Protein AF-A0A2R6AGL2-F1 (afdb_monomer)

Organism: NCBI:txid1978156

Secondary structure (DSSP, 8-state):
--HHHHHHHHHHHHHHHHHHHHHHHHHHHH----------SS-GGG-TTSHHHHHHHHHHHHHHHHHHHHHHHHHHHHHH-----

pLDDT: mean 70.27, std 15.76, range [37.44, 92.5]

Mean predicted aligned error: 11.11 Å

Nearest PDB structures (foldseek):
  7a0g-assembly1_III  TM=8.406E-01  e=4.816E+00  Serratia marcescens

Sequence (85 aa):
MDKELFVTGFFLTVLGVYFVLFGAIYYIKLGVLHYTVLFSLHPFWSSPEIPGAQVHVNMVVNYFGVVLIIAGIFMLTTSVRRPGS

Foldseek 3Di:
DPPVLLVQLVVLQVQLVVLLVVLVVCCVVVVDDPPPPPPDPDQLVVCVPDPNSVNVVSVVSNVSSVVSNVSSVVSNVVVVPPDDD

Solvent-accessible surface area (backbone atoms only — not comparable to full-atom values): 4596 Å² total; per-residue (Å²): 104,47,64,66,45,33,51,52,9,50,52,32,27,54,53,8,51,50,32,32,50,51,29,50,51,51,56,63,73,62,70,68,77,74,87,68,78,72,86,58,96,63,64,54,84,83,40,74,85,40,70,64,27,50,52,52,52,34,50,50,41,26,51,51,9,51,52,30,29,54,52,7,50,52,31,37,57,51,19,64,66,58,78,79,132

Radius of gyration: 17.71 Å; Cα contacts (8 Å, |Δi|>4): 87; chains: 1; bounding box: 34×24×52 Å

Structure (mmCIF, N/CA/C/O backbone):
data_AF-A0A2R6AGL2-F1
#
_entry.id   AF-A0A2R6AGL2-F1
#
loop_
_atom_site.group_PDB
_atom_site.id
_atom_site.type_symbol
_atom_site.label_atom_id
_atom_site.label_alt_id
_atom_site.label_comp_id
_atom_site.label_asym_id
_atom_site.label_entity_id
_atom_site.label_seq_id
_atom_site.pdbx_PDB_ins_code
_atom_site.Cartn_x
_atom_site.Cartn_y
_atom_site.Cartn_z
_atom_site.occupancy
_atom_site.B_iso_or_equiv
_atom_site.auth_seq_id
_atom_site.auth_comp_id
_atom_site.auth_asym_id
_atom_site.auth_atom_id
_atom_site.pdbx_PDB_model_num
ATOM 1 N N . MET A 1 1 ? -12.204 2.092 23.512 1.00 60.97 1 MET A N 1
ATOM 2 C CA . MET A 1 1 ? -11.201 1.993 22.431 1.00 60.97 1 MET A CA 1
ATOM 3 C C . MET A 1 1 ? -10.537 0.637 22.521 1.00 60.97 1 MET A C 1
ATOM 5 O O . MET A 1 1 ? -9.876 0.363 23.521 1.00 60.97 1 MET A O 1
ATOM 9 N N . ASP A 1 2 ? -10.734 -0.207 21.514 1.00 79.12 2 ASP A N 1
ATOM 10 C CA . ASP A 1 2 ? -10.062 -1.506 21.464 1.00 79.12 2 ASP A CA 1
ATOM 11 C C . ASP A 1 2 ? -8.626 -1.317 21.020 1.00 79.12 2 ASP A C 1
ATOM 13 O O . ASP A 1 2 ? -8.352 -0.981 19.866 1.00 79.12 2 ASP A O 1
ATOM 17 N N . LYS A 1 3 ? -7.704 -1.522 21.958 1.00 80.94 3 LYS A N 1
ATOM 18 C CA . LYS A 1 3 ? -6.276 -1.321 21.712 1.00 80.94 3 LYS A CA 1
ATOM 19 C C . LYS A 1 3 ? -5.765 -2.223 20.587 1.00 80.94 3 LYS A C 1
ATOM 21 O O . LYS A 1 3 ? -4.966 -1.770 19.784 1.00 80.94 3 LYS A O 1
ATOM 26 N N . GLU A 1 4 ? -6.265 -3.452 20.486 1.00 85.06 4 GLU A N 1
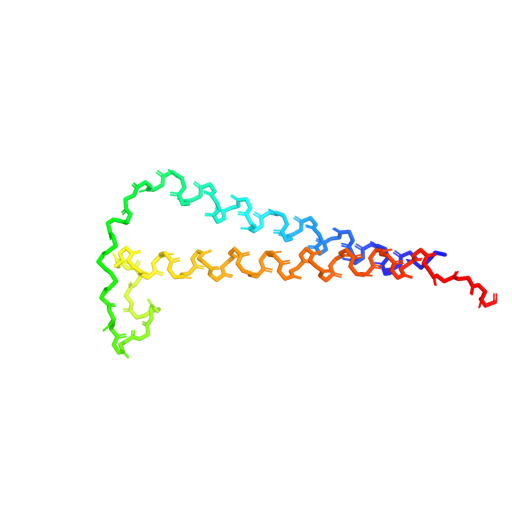ATOM 27 C CA . GLU A 1 4 ? -5.851 -4.409 19.453 1.00 85.06 4 GLU A CA 1
ATOM 28 C C . GLU A 1 4 ? -6.270 -3.961 18.048 1.00 85.06 4 GLU A C 1
ATOM 30 O O . GLU A 1 4 ? -5.422 -3.829 17.174 1.00 85.06 4 GLU A O 1
ATOM 35 N N . LEU A 1 5 ? -7.546 -3.615 17.850 1.00 83.25 5 LEU A N 1
ATOM 36 C CA . LEU A 1 5 ? -8.062 -3.099 16.574 1.00 83.25 5 LEU A CA 1
ATOM 37 C C . LEU A 1 5 ? -7.384 -1.790 16.156 1.00 83.25 5 LEU A C 1
ATOM 39 O O . LEU A 1 5 ? -7.093 -1.598 14.975 1.00 83.25 5 LEU A O 1
ATOM 43 N N . PHE A 1 6 ? -7.099 -0.907 17.117 1.00 85.12 6 PHE A N 1
ATOM 44 C CA . PHE A 1 6 ? -6.365 0.328 16.854 1.00 85.12 6 PHE A CA 1
ATOM 45 C C . PHE A 1 6 ? -4.935 0.039 16.379 1.00 85.12 6 PHE A C 1
ATOM 47 O O . PHE A 1 6 ? -4.488 0.595 15.377 1.00 85.12 6 PHE A O 1
ATOM 54 N N . VAL A 1 7 ? -4.227 -0.863 17.066 1.00 88.19 7 VAL A N 1
ATOM 55 C CA . VAL A 1 7 ? -2.854 -1.251 16.719 1.00 88.19 7 VAL A CA 1
ATOM 56 C C . VAL A 1 7 ? -2.811 -1.940 15.354 1.00 88.19 7 VAL A C 1
ATOM 58 O O . VAL A 1 7 ? -2.003 -1.556 14.508 1.00 88.19 7 VAL A O 1
ATOM 61 N N . THR A 1 8 ? -3.709 -2.890 15.084 1.00 88.12 8 THR A N 1
ATOM 62 C CA . THR A 1 8 ? -3.804 -3.552 13.775 1.00 88.12 8 THR A CA 1
ATOM 63 C C . THR A 1 8 ? -4.113 -2.547 12.665 1.00 88.12 8 THR A C 1
ATOM 65 O O . THR A 1 8 ? -3.436 -2.546 11.637 1.00 88.12 8 THR A O 1
ATOM 68 N N . GLY A 1 9 ? -5.073 -1.643 12.880 1.00 87.56 9 GLY A N 1
ATOM 69 C CA . GLY A 1 9 ? -5.415 -0.604 11.909 1.00 87.56 9 GLY A CA 1
ATOM 70 C C . GLY A 1 9 ? -4.257 0.356 11.624 1.00 87.56 9 GLY A C 1
ATOM 71 O O . GLY A 1 9 ? -4.001 0.698 10.467 1.00 87.56 9 GLY A O 1
ATOM 72 N N . PHE A 1 10 ? -3.502 0.734 12.658 1.00 90.31 10 PHE A N 1
ATOM 73 C CA . PHE A 1 10 ? -2.302 1.555 12.516 1.00 90.31 10 PHE A CA 1
ATOM 74 C C . PHE A 1 10 ? -1.233 0.851 11.669 1.00 90.31 10 PHE A C 1
ATOM 76 O O . PHE A 1 10 ? -0.760 1.426 10.688 1.00 90.31 10 PHE A O 1
ATOM 83 N N . PHE A 1 11 ? -0.902 -0.407 11.979 1.00 92.50 11 PHE A N 1
ATOM 84 C CA . PHE A 1 11 ? 0.099 -1.165 11.221 1.00 92.50 11 PHE A CA 1
ATOM 85 C C . PHE A 1 11 ? -0.304 -1.389 9.762 1.00 92.50 11 PHE A C 1
ATOM 87 O O . PHE A 1 11 ? 0.525 -1.201 8.874 1.00 92.50 11 PHE A O 1
ATOM 94 N N . LEU A 1 12 ? -1.569 -1.733 9.499 1.00 89.38 12 LEU A N 1
ATOM 95 C CA . LEU A 1 12 ? -2.081 -1.888 8.133 1.00 89.38 12 LEU A CA 1
ATOM 96 C C . LEU A 1 12 ? -1.981 -0.583 7.340 1.00 89.38 12 LEU A C 1
ATOM 98 O O . LEU A 1 12 ? -1.571 -0.596 6.181 1.00 89.38 12 LEU A O 1
ATOM 102 N N . THR A 1 13 ? -2.283 0.548 7.980 1.00 89.44 13 THR A N 1
ATOM 103 C CA . THR A 1 13 ? -2.176 1.865 7.343 1.00 89.44 13 THR A CA 1
ATOM 104 C C . THR A 1 13 ? -0.722 2.198 7.013 1.00 89.44 13 THR A C 1
ATOM 106 O O . THR A 1 13 ? -0.425 2.561 5.878 1.00 89.44 13 THR A O 1
ATOM 109 N N . VAL A 1 14 ? 0.202 2.030 7.967 1.00 91.69 14 VAL A N 1
ATOM 110 C CA . VAL A 1 14 ? 1.638 2.300 7.758 1.00 91.69 14 VAL A CA 1
ATOM 111 C C . VAL A 1 14 ? 2.216 1.401 6.663 1.00 91.69 14 VAL A C 1
ATOM 113 O O . VAL A 1 14 ? 2.914 1.884 5.770 1.00 91.69 14 VAL A O 1
ATOM 116 N N . LEU A 1 15 ? 1.892 0.107 6.696 1.00 89.50 15 LEU A N 1
ATOM 117 C CA . LEU A 1 15 ? 2.336 -0.858 5.694 1.00 89.50 15 LEU A CA 1
ATOM 118 C C . LEU A 1 15 ? 1.768 -0.534 4.306 1.00 89.50 15 LEU A C 1
ATOM 120 O O . LEU A 1 15 ? 2.484 -0.592 3.307 1.00 89.50 15 LEU A O 1
ATOM 124 N N . GLY A 1 16 ? 0.496 -0.145 4.240 1.00 85.25 16 GLY A N 1
ATOM 125 C CA . GLY A 1 16 ? -0.140 0.259 2.995 1.00 85.25 16 GLY A CA 1
ATOM 126 C C . GLY A 1 16 ? 0.488 1.520 2.396 1.00 85.25 16 GLY A C 1
ATOM 127 O O . GLY A 1 16 ? 0.821 1.532 1.212 1.00 85.25 16 GLY A O 1
ATOM 128 N N . VAL A 1 17 ? 0.748 2.545 3.218 1.00 87.56 17 VAL A N 1
ATOM 129 C CA . VAL A 1 17 ? 1.464 3.766 2.798 1.00 87.56 17 VAL A CA 1
ATOM 130 C C . VAL A 1 17 ? 2.854 3.425 2.264 1.00 87.56 17 VAL A C 1
ATOM 132 O O . VAL A 1 17 ? 3.243 3.936 1.215 1.00 87.56 17 VAL A O 1
ATOM 135 N N . TYR A 1 18 ? 3.585 2.534 2.939 1.00 86.75 18 TYR A N 1
ATOM 136 C CA . TYR A 1 18 ? 4.894 2.079 2.476 1.00 86.75 18 TYR A CA 1
ATOM 137 C C . TYR A 1 18 ? 4.824 1.458 1.074 1.00 86.75 18 TYR A C 1
ATOM 139 O O . TYR A 1 18 ? 5.599 1.848 0.202 1.00 86.75 18 TYR A O 1
ATOM 147 N N . PHE A 1 19 ? 3.875 0.552 0.819 1.00 79.56 19 PHE A N 1
ATOM 148 C CA . PHE A 1 19 ? 3.737 -0.085 -0.495 1.00 79.56 19 PHE A CA 1
ATOM 149 C C . PHE A 1 19 ? 3.318 0.887 -1.603 1.00 79.56 19 PHE A C 1
ATOM 151 O O . PHE A 1 19 ? 3.851 0.808 -2.711 1.00 79.56 19 PHE A O 1
ATOM 158 N N . VAL A 1 20 ? 2.425 1.837 -1.308 1.00 80.62 20 VAL A N 1
ATOM 159 C CA . VAL A 1 20 ? 2.037 2.889 -2.262 1.00 80.62 20 VAL A CA 1
ATOM 160 C C . VAL A 1 20 ? 3.237 3.768 -2.616 1.00 80.62 20 VAL A C 1
ATOM 162 O O . VAL A 1 20 ? 3.512 3.992 -3.795 1.00 80.62 20 VAL A O 1
ATOM 165 N N . LEU A 1 21 ? 3.989 4.234 -1.612 1.00 80.19 21 LEU A N 1
ATOM 166 C CA . LEU A 1 21 ? 5.182 5.056 -1.830 1.00 80.19 21 LEU A CA 1
ATOM 167 C C . LEU A 1 21 ? 6.277 4.283 -2.566 1.00 80.19 21 LEU A C 1
ATOM 169 O O . LEU A 1 21 ? 6.899 4.835 -3.469 1.00 80.19 21 LEU A O 1
ATOM 173 N N . PHE A 1 22 ? 6.488 3.010 -2.229 1.00 79.88 22 PHE A N 1
ATOM 174 C CA . PHE A 1 22 ? 7.432 2.145 -2.931 1.00 79.88 22 PHE A CA 1
ATOM 175 C C . PHE A 1 22 ? 7.060 2.010 -4.412 1.00 79.88 22 PHE A C 1
ATOM 177 O O . PHE A 1 22 ? 7.892 2.290 -5.276 1.00 79.88 22 PHE A O 1
ATOM 184 N N . GLY A 1 23 ? 5.800 1.674 -4.714 1.00 72.00 23 GLY A N 1
ATOM 185 C CA . GLY A 1 23 ? 5.311 1.575 -6.090 1.00 72.00 23 GLY A CA 1
ATOM 186 C C . GLY A 1 23 ? 5.427 2.897 -6.860 1.00 72.00 23 GLY A C 1
ATOM 187 O O . GLY A 1 23 ? 5.862 2.905 -8.012 1.00 72.00 23 GLY A O 1
ATOM 188 N N . ALA A 1 24 ? 5.107 4.025 -6.218 1.00 73.31 24 ALA A N 1
ATOM 189 C CA . ALA A 1 24 ? 5.178 5.354 -6.825 1.00 73.31 24 ALA A CA 1
ATOM 190 C C . ALA A 1 24 ? 6.622 5.824 -7.081 1.00 73.31 24 ALA A C 1
ATOM 192 O O . ALA A 1 24 ? 6.931 6.297 -8.175 1.00 73.31 24 ALA A O 1
ATOM 193 N N . ILE A 1 25 ? 7.527 5.671 -6.108 1.00 74.12 25 ILE A N 1
ATOM 194 C CA . ILE A 1 25 ? 8.947 6.029 -6.261 1.00 74.12 25 ILE A CA 1
ATOM 195 C C . ILE A 1 25 ? 9.589 5.174 -7.352 1.00 74.12 25 ILE A C 1
ATOM 197 O O . ILE A 1 25 ? 10.368 5.692 -8.151 1.00 74.12 25 ILE A O 1
ATOM 201 N N . TYR A 1 26 ? 9.253 3.885 -7.412 1.00 66.62 26 TYR A N 1
ATOM 202 C CA . TYR A 1 26 ? 9.764 2.988 -8.442 1.00 66.62 26 TYR A CA 1
ATOM 203 C C . TYR A 1 26 ? 9.275 3.398 -9.838 1.00 66.62 26 TYR A C 1
ATOM 205 O O . TYR A 1 26 ? 10.083 3.485 -10.762 1.00 66.62 26 TYR A O 1
ATOM 213 N N . TYR A 1 27 ? 7.990 3.752 -9.976 1.00 66.44 27 TYR A N 1
ATOM 214 C CA . TYR A 1 27 ? 7.433 4.298 -11.219 1.00 66.44 27 TYR A CA 1
ATOM 215 C C . TYR A 1 27 ? 8.158 5.578 -11.668 1.00 66.44 27 TYR A C 1
ATOM 217 O O . TYR A 1 27 ? 8.533 5.702 -12.833 1.00 66.44 27 TYR A O 1
ATOM 225 N N . ILE A 1 28 ? 8.415 6.508 -10.741 1.00 67.94 28 ILE A N 1
ATOM 226 C CA . ILE A 1 28 ? 9.082 7.785 -11.038 1.00 67.94 28 ILE A CA 1
ATOM 227 C C . ILE A 1 28 ? 10.565 7.585 -11.386 1.00 67.94 28 ILE A C 1
ATOM 229 O O . ILE A 1 28 ? 11.059 8.206 -12.324 1.00 67.94 28 ILE A O 1
ATOM 233 N N . LYS A 1 29 ? 11.292 6.734 -10.647 1.00 65.38 29 LYS A N 1
ATOM 234 C CA . LYS A 1 29 ? 12.742 6.552 -10.834 1.00 65.38 29 LYS A CA 1
ATOM 235 C C . LYS A 1 29 ? 13.113 5.725 -12.057 1.00 65.38 29 LYS A C 1
ATOM 237 O O . LYS A 1 29 ? 14.174 5.969 -12.621 1.00 65.38 29 LYS A O 1
ATOM 242 N N . LEU A 1 30 ? 12.288 4.755 -12.451 1.00 60.56 30 LEU A N 1
ATOM 243 C CA . LEU A 1 30 ? 12.583 3.927 -13.623 1.00 60.56 30 LEU A CA 1
ATOM 244 C C . LEU A 1 30 ? 12.065 4.503 -14.933 1.00 60.56 30 LEU A C 1
ATOM 246 O O . LEU A 1 30 ? 12.492 4.016 -15.971 1.00 60.56 30 LEU A O 1
ATOM 250 N N . GLY A 1 31 ? 11.238 5.555 -14.889 1.00 52.78 31 GLY A N 1
ATOM 251 C CA . GLY A 1 31 ? 11.100 6.587 -15.927 1.00 52.78 31 GLY A CA 1
ATOM 252 C C . GLY A 1 31 ? 10.714 6.164 -17.351 1.00 52.78 31 GLY A C 1
ATOM 253 O O . GLY A 1 31 ? 10.457 7.034 -18.174 1.00 52.78 31 GLY A O 1
ATOM 254 N N . VAL A 1 32 ? 10.673 4.879 -17.693 1.00 47.34 32 VAL A N 1
ATOM 255 C CA . VAL A 1 32 ? 10.604 4.411 -19.077 1.00 47.34 32 VAL A CA 1
ATOM 256 C C . VAL A 1 32 ? 9.908 3.056 -19.114 1.00 47.34 32 VAL A C 1
ATOM 258 O O . VAL A 1 32 ? 10.519 2.020 -19.351 1.00 47.34 32 VAL A O 1
ATOM 261 N N . LEU A 1 33 ? 8.589 3.056 -18.959 1.00 44.38 33 LEU A N 1
ATOM 262 C CA . LEU A 1 33 ? 7.816 2.205 -19.849 1.00 44.38 33 LEU A CA 1
ATOM 263 C C . LEU A 1 33 ? 7.072 3.094 -20.819 1.00 44.38 33 LEU A C 1
ATOM 265 O O . LEU A 1 33 ? 5.971 3.573 -20.560 1.00 44.38 33 LEU A O 1
ATOM 269 N N . HIS A 1 34 ? 7.694 3.266 -21.984 1.00 43.62 34 HIS A N 1
ATOM 270 C CA . HIS A 1 34 ? 6.921 3.362 -23.207 1.00 43.62 34 HIS A CA 1
ATOM 271 C C . HIS A 1 34 ? 5.883 2.242 -23.149 1.00 43.62 34 HIS A C 1
ATOM 273 O O . HIS A 1 34 ? 6.232 1.081 -22.931 1.00 43.62 34 HIS A O 1
ATOM 279 N N . TYR A 1 35 ? 4.615 2.625 -23.247 1.00 38.91 35 TYR A N 1
ATOM 280 C CA . TYR A 1 35 ? 3.448 1.758 -23.257 1.00 38.91 35 TYR A CA 1
ATOM 281 C C . TYR A 1 35 ? 3.489 0.812 -24.467 1.00 38.91 35 TYR A C 1
ATOM 283 O O . TYR A 1 35 ? 2.656 0.887 -25.361 1.00 38.91 35 TYR A O 1
ATOM 291 N N . THR A 1 36 ? 4.439 -0.112 -24.514 1.00 37.44 36 THR A N 1
ATOM 292 C CA . THR A 1 36 ? 4.315 -1.317 -25.321 1.00 37.44 36 THR A CA 1
ATOM 293 C C . THR A 1 36 ? 3.714 -2.353 -24.391 1.00 37.44 36 THR A C 1
ATOM 295 O O . THR A 1 36 ? 4.391 -3.249 -23.888 1.00 37.44 36 THR A O 1
ATOM 298 N N . VAL A 1 37 ? 2.427 -2.167 -24.088 1.00 42.50 37 VAL A N 1
ATOM 299 C CA . VAL A 1 37 ? 1.589 -3.211 -23.501 1.00 42.50 37 VAL A CA 1
ATOM 300 C C . VAL A 1 37 ? 1.507 -4.309 -24.557 1.00 42.50 37 VAL A C 1
ATOM 302 O O . VAL A 1 37 ? 0.603 -4.347 -25.386 1.00 42.50 37 VAL A O 1
ATOM 305 N N . LEU A 1 38 ? 2.514 -5.179 -24.579 1.00 42.41 38 LEU A N 1
ATOM 306 C CA . LEU A 1 38 ? 2.401 -6.485 -25.196 1.00 42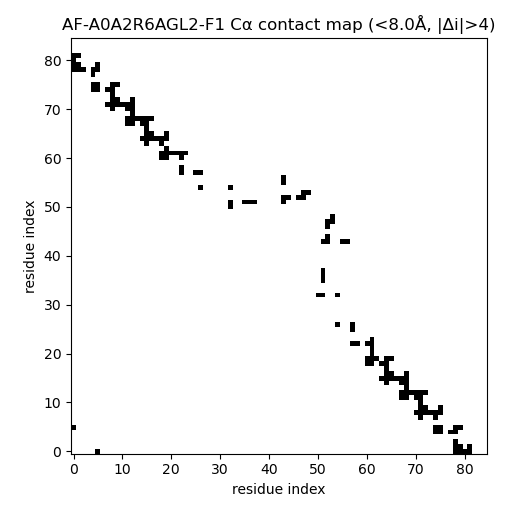.41 38 LEU A CA 1
ATOM 307 C C . LEU A 1 38 ? 1.374 -7.230 -24.349 1.00 42.41 38 LEU A C 1
ATOM 309 O O . LEU A 1 38 ? 1.692 -7.742 -23.277 1.00 42.41 38 LEU A O 1
ATOM 313 N N . PHE A 1 39 ? 0.123 -7.218 -24.814 1.00 41.25 39 PHE A N 1
ATOM 314 C CA . PHE A 1 39 ? -0.912 -8.158 -24.406 1.00 41.25 39 PHE A CA 1
ATOM 315 C C . PHE A 1 39 ? -0.398 -9.571 -24.709 1.00 41.25 39 PHE A C 1
ATOM 317 O O . PHE 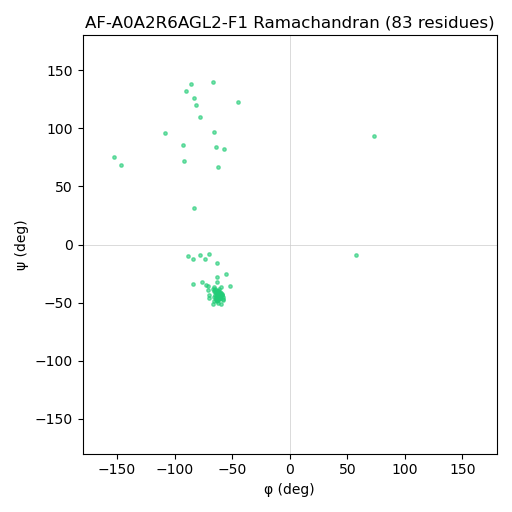A 1 39 ? -0.641 -10.133 -25.773 1.00 41.25 39 PHE A O 1
ATOM 324 N N . SER A 1 40 ? 0.408 -10.104 -23.798 1.00 47.22 40 SER A N 1
ATOM 325 C CA . SER A 1 40 ? 0.930 -11.458 -23.850 1.00 47.22 40 SER A CA 1
ATOM 326 C C . SER A 1 40 ? -0.050 -12.374 -23.132 1.00 47.22 40 SER A C 1
ATOM 328 O O . SER A 1 40 ? -0.476 -12.087 -22.016 1.00 47.22 40 SER A O 1
ATOM 330 N N . LEU A 1 41 ? -0.387 -13.495 -23.767 1.00 55.97 41 LEU A N 1
ATOM 331 C CA . LEU A 1 41 ? -1.120 -14.597 -23.138 1.00 55.97 41 LEU A CA 1
ATOM 332 C C . LEU A 1 41 ? -0.263 -15.341 -22.096 1.00 55.97 41 LEU A C 1
ATOM 334 O O . LEU A 1 41 ? -0.778 -16.200 -21.382 1.00 55.97 41 LEU A O 1
ATOM 338 N N . HIS A 1 42 ? 1.034 -15.028 -22.000 1.00 52.56 42 HIS A N 1
ATOM 339 C CA . HIS A 1 42 ? 1.909 -15.568 -20.969 1.00 52.56 42 HIS A CA 1
ATOM 340 C C . HIS A 1 42 ? 1.830 -14.738 -19.685 1.00 52.56 42 HIS A C 1
ATOM 342 O O . HIS A 1 42 ? 1.824 -13.505 -19.736 1.00 52.56 42 HIS A O 1
ATOM 348 N N . PRO A 1 43 ? 1.794 -15.398 -18.519 1.00 54.72 43 PRO A N 1
ATOM 349 C CA . PRO A 1 43 ? 1.688 -14.703 -17.254 1.00 54.72 43 PRO A CA 1
ATOM 350 C C . PRO A 1 43 ? 2.947 -13.879 -16.956 1.00 54.72 43 PRO A C 1
ATOM 352 O O . PRO A 1 43 ? 4.063 -14.337 -17.163 1.00 54.72 43 PRO A O 1
ATOM 355 N N . PHE A 1 44 ? 2.781 -12.672 -16.414 1.00 57.50 44 PHE A N 1
ATOM 356 C CA . PHE A 1 44 ? 3.872 -11.704 -16.226 1.00 57.50 44 PHE A CA 1
ATOM 357 C C . PHE A 1 44 ? 5.074 -12.240 -15.419 1.00 57.50 44 PHE A C 1
ATOM 359 O O . PHE A 1 44 ? 6.196 -11.777 -15.605 1.00 57.50 44 PHE A O 1
ATOM 366 N N . TRP A 1 45 ? 4.876 -13.236 -14.548 1.00 61.56 45 TRP A N 1
ATOM 367 C CA . TRP A 1 45 ? 5.950 -13.856 -13.763 1.00 61.56 45 TRP A CA 1
ATOM 368 C C . TRP A 1 45 ? 6.870 -14.779 -14.574 1.00 61.56 45 TRP A C 1
ATOM 370 O O . TRP A 1 45 ? 7.930 -15.153 -14.079 1.00 61.56 45 TRP A O 1
ATOM 380 N N . SER A 1 46 ? 6.509 -15.146 -15.809 1.00 63.44 46 SER A N 1
ATOM 381 C CA . SER A 1 46 ? 7.374 -15.959 -16.674 1.00 63.44 46 SER A CA 1
ATOM 382 C C . SER A 1 46 ? 8.504 -15.159 -17.321 1.00 63.44 46 SER A C 1
ATOM 384 O O . SER A 1 46 ? 9.363 -15.739 -17.981 1.00 63.44 46 SER A O 1
ATOM 386 N N . SER A 1 47 ? 8.492 -13.829 -17.207 1.00 59.25 47 SER A N 1
ATOM 387 C CA . SER A 1 47 ? 9.457 -12.967 -17.895 1.00 59.25 47 SER A CA 1
ATOM 388 C C . SER A 1 47 ? 9.798 -11.725 -17.061 1.00 59.25 47 SER A C 1
ATOM 390 O O . SER A 1 47 ? 9.448 -10.609 -17.448 1.00 59.25 47 SER A O 1
ATOM 392 N N . PRO A 1 48 ? 10.496 -11.897 -15.919 1.00 57.62 48 PRO A N 1
ATOM 393 C CA . PRO A 1 48 ? 10.855 -10.802 -15.005 1.00 57.62 48 PRO A CA 1
ATOM 394 C C . PRO A 1 48 ? 11.787 -9.749 -15.632 1.00 57.62 48 PRO A C 1
ATOM 396 O O . PRO A 1 48 ? 11.918 -8.643 -15.106 1.00 57.62 48 PRO A O 1
ATOM 399 N N . GLU A 1 49 ? 12.415 -10.086 -16.760 1.00 63.59 49 GLU A N 1
ATOM 400 C CA . GLU A 1 49 ? 13.323 -9.219 -17.517 1.00 63.59 49 GLU A CA 1
ATOM 401 C C . GLU A 1 49 ? 12.588 -8.279 -18.486 1.00 63.59 49 GLU A C 1
ATOM 403 O O . GLU A 1 49 ? 13.178 -7.327 -18.994 1.00 63.59 49 GLU A O 1
ATOM 408 N N . ILE A 1 50 ? 11.292 -8.508 -18.737 1.00 60.09 50 ILE A N 1
ATOM 409 C CA . ILE A 1 50 ? 10.494 -7.641 -19.606 1.00 60.09 50 ILE A CA 1
ATOM 410 C C . ILE A 1 50 ? 10.005 -6.441 -18.785 1.00 60.09 50 ILE A C 1
ATOM 412 O O . ILE A 1 50 ? 9.307 -6.634 -17.784 1.00 60.09 50 ILE A O 1
ATOM 416 N N . PRO A 1 51 ? 10.256 -5.197 -19.232 1.00 55.19 51 PRO A N 1
ATOM 417 C CA . PRO A 1 51 ? 9.819 -3.997 -18.517 1.00 55.19 51 PRO A CA 1
ATOM 418 C C . PRO A 1 51 ? 8.308 -4.007 -18.178 1.00 55.19 51 PRO A C 1
ATOM 420 O O . PRO A 1 51 ? 7.894 -3.602 -17.092 1.00 55.19 51 PRO A O 1
ATOM 423 N N . GLY A 1 52 ? 7.468 -4.561 -19.064 1.00 56.59 52 GLY A N 1
ATOM 424 C CA . GLY A 1 52 ? 6.015 -4.692 -18.866 1.00 56.59 52 GLY A CA 1
ATOM 425 C C . GLY A 1 52 ? 5.605 -5.579 -17.688 1.00 56.59 52 GLY A C 1
ATOM 426 O O . GLY A 1 52 ? 4.597 -5.300 -17.033 1.00 56.59 52 GLY A O 1
ATOM 427 N N . ALA A 1 53 ? 6.396 -6.611 -17.381 1.00 56.44 53 ALA A N 1
ATOM 428 C CA . ALA A 1 53 ? 6.161 -7.479 -16.233 1.00 56.44 53 ALA A CA 1
ATOM 429 C C . ALA A 1 53 ? 6.444 -6.747 -14.914 1.00 56.44 53 ALA A C 1
ATOM 431 O O . ALA A 1 53 ? 5.670 -6.865 -13.964 1.00 56.44 53 ALA A O 1
ATOM 432 N N . GLN A 1 54 ? 7.495 -5.922 -14.880 1.00 60.03 54 GLN A N 1
ATOM 433 C CA . GLN A 1 54 ? 7.829 -5.103 -13.714 1.00 60.03 54 GLN A CA 1
ATOM 434 C C . GLN A 1 54 ? 6.749 -4.045 -13.442 1.00 60.03 54 GLN A C 1
ATOM 436 O O . GLN A 1 54 ? 6.353 -3.859 -12.293 1.00 60.03 54 GLN A O 1
ATOM 441 N N . VAL A 1 55 ? 6.185 -3.405 -14.476 1.00 59.81 55 VAL A N 1
ATOM 442 C CA . VAL A 1 55 ? 5.070 -2.451 -14.299 1.00 59.81 55 VAL A CA 1
ATOM 443 C C . VAL A 1 55 ? 3.823 -3.118 -13.726 1.00 59.81 55 VAL A C 1
ATOM 445 O O . VAL A 1 55 ? 3.238 -2.570 -12.793 1.00 59.81 55 VAL A O 1
ATOM 448 N N . HIS A 1 56 ? 3.446 -4.307 -14.206 1.00 61.16 56 HIS A N 1
ATOM 449 C CA . HIS A 1 56 ? 2.305 -5.042 -13.648 1.00 61.16 56 HIS A CA 1
ATOM 450 C C . HIS A 1 56 ? 2.514 -5.413 -12.176 1.00 61.16 56 HIS A C 1
ATOM 452 O O . HIS A 1 56 ? 1.623 -5.176 -11.361 1.00 61.16 56 HIS A O 1
ATOM 458 N N . VAL A 1 57 ? 3.692 -5.928 -11.806 1.00 63.84 57 VAL A N 1
ATOM 459 C CA . VAL A 1 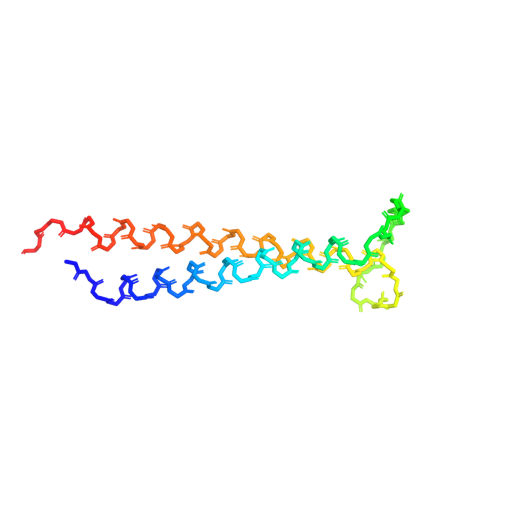57 ? 4.019 -6.246 -10.402 1.00 63.84 57 VAL A CA 1
ATOM 460 C C . VAL A 1 57 ? 3.914 -5.000 -9.525 1.00 63.84 57 VAL A C 1
ATOM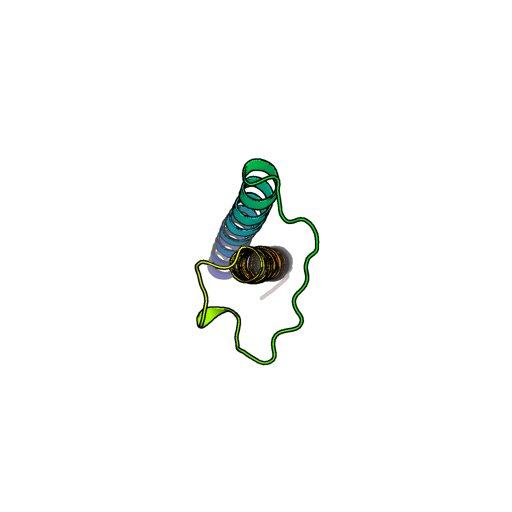 462 O O . VAL A 1 57 ? 3.314 -5.042 -8.453 1.00 63.84 57 VAL A O 1
ATOM 465 N N . ASN A 1 58 ? 4.420 -3.864 -9.994 1.00 64.06 58 ASN A N 1
ATOM 466 C CA . ASN A 1 58 ? 4.376 -2.622 -9.228 1.00 64.06 58 ASN A CA 1
ATOM 467 C C . ASN A 1 58 ? 2.964 -2.035 -9.118 1.00 64.06 58 ASN A C 1
ATOM 469 O O . ASN A 1 58 ? 2.612 -1.501 -8.066 1.00 64.06 58 ASN A O 1
ATOM 473 N N . MET A 1 59 ? 2.132 -2.164 -10.157 1.00 65.50 59 MET A N 1
ATOM 474 C CA . MET A 1 59 ? 0.709 -1.817 -10.075 1.00 65.50 59 MET A CA 1
ATOM 475 C C . MET A 1 59 ? -0.016 -2.691 -9.048 1.00 65.50 59 MET A C 1
ATOM 477 O O . MET A 1 59 ? -0.810 -2.167 -8.269 1.00 65.50 59 MET A O 1
ATOM 481 N N . VAL A 1 60 ? 0.302 -3.989 -8.987 1.00 71.00 60 VAL A N 1
ATOM 482 C CA . VAL A 1 60 ? -0.227 -4.897 -7.958 1.00 71.00 60 VAL A CA 1
ATOM 483 C C . VAL A 1 60 ? 0.226 -4.462 -6.563 1.00 71.00 60 VAL A C 1
ATOM 485 O O . VAL A 1 60 ? -0.612 -4.395 -5.669 1.00 71.00 60 VAL A O 1
ATOM 488 N N . VAL A 1 61 ? 1.501 -4.099 -6.372 1.00 72.62 61 VAL A N 1
ATOM 489 C CA . VAL A 1 61 ? 2.021 -3.591 -5.084 1.00 72.62 61 VAL A CA 1
ATOM 490 C C . VAL A 1 61 ? 1.319 -2.298 -4.667 1.00 72.62 61 VAL A C 1
ATOM 492 O O . VAL A 1 61 ? 0.913 -2.164 -3.513 1.00 72.62 61 VAL A O 1
ATOM 495 N N . ASN A 1 62 ? 1.116 -1.367 -5.599 1.00 76.62 62 ASN A N 1
ATOM 496 C CA . ASN A 1 62 ? 0.428 -0.108 -5.323 1.00 76.62 62 ASN A CA 1
ATOM 497 C C . ASN A 1 62 ? -1.052 -0.348 -4.967 1.00 76.62 62 ASN A C 1
ATOM 499 O O . ASN A 1 62 ? -1.540 0.157 -3.957 1.00 76.62 62 ASN A O 1
ATOM 503 N N . TYR A 1 63 ? -1.747 -1.202 -5.728 1.00 75.75 63 TYR A N 1
ATOM 504 C CA . TYR A 1 63 ? -3.131 -1.592 -5.444 1.00 75.75 63 TYR A CA 1
ATOM 505 C C . TYR A 1 63 ? -3.269 -2.276 -4.076 1.00 75.75 63 TYR A C 1
ATOM 507 O O . TYR A 1 63 ? -4.131 -1.897 -3.283 1.00 75.75 63 TYR A O 1
ATOM 515 N N . PHE A 1 64 ? -2.381 -3.223 -3.754 1.00 79.06 64 PHE A N 1
ATOM 516 C CA . PHE A 1 64 ? -2.331 -3.853 -2.431 1.00 79.06 64 PHE A CA 1
ATOM 517 C C . PHE A 1 64 ? -2.099 -2.829 -1.319 1.00 79.06 64 PHE A C 1
ATOM 519 O O . PHE A 1 64 ? -2.766 -2.884 -0.286 1.00 79.06 64 PHE A O 1
ATOM 526 N N . GLY A 1 65 ? -1.199 -1.869 -1.538 1.00 80.75 65 GLY A N 1
ATOM 527 C CA . GLY A 1 65 ? -0.954 -0.776 -0.605 1.00 80.75 65 GLY A CA 1
ATOM 528 C C . GLY A 1 65 ? -2.214 0.044 -0.320 1.00 80.75 65 GLY A C 1
ATOM 529 O O . GLY A 1 65 ? -2.555 0.261 0.842 1.00 80.75 65 GLY A O 1
ATOM 530 N N . VAL A 1 66 ? -2.963 0.425 -1.360 1.00 83.62 66 VAL A N 1
ATOM 531 C CA . VAL A 1 66 ? -4.236 1.156 -1.217 1.00 83.62 66 VAL A CA 1
ATOM 532 C C . VAL A 1 66 ? -5.273 0.340 -0.442 1.00 83.62 66 VAL A C 1
ATOM 534 O O . VAL A 1 66 ? -5.918 0.873 0.462 1.00 83.62 66 VAL A O 1
ATOM 537 N N . VAL A 1 67 ? -5.413 -0.956 -0.738 1.00 88.75 67 VAL A N 1
ATOM 538 C CA . VAL A 1 67 ? -6.343 -1.843 -0.017 1.00 88.75 67 VAL A CA 1
ATOM 539 C C . VAL A 1 67 ? -5.992 -1.920 1.473 1.00 88.75 67 VAL A C 1
ATOM 541 O O . VAL A 1 67 ? -6.884 -1.820 2.317 1.00 88.75 67 VAL A O 1
ATOM 544 N N . LEU A 1 68 ? -4.704 -2.027 1.810 1.00 86.81 68 LEU A N 1
ATOM 545 C CA . LEU A 1 68 ? -4.232 -2.042 3.199 1.00 86.81 68 LEU A CA 1
ATOM 546 C C . LEU A 1 68 ? -4.499 -0.715 3.923 1.00 86.81 68 LEU A C 1
ATOM 548 O O . LEU A 1 68 ? -4.900 -0.737 5.086 1.00 86.81 68 LEU A O 1
ATOM 552 N N . ILE A 1 69 ? -4.356 0.426 3.240 1.00 88.38 69 ILE A N 1
ATOM 553 C CA . ILE A 1 69 ? -4.714 1.743 3.795 1.00 88.38 69 ILE A CA 1
ATOM 554 C C . ILE A 1 69 ? -6.211 1.802 4.108 1.00 88.38 69 ILE A C 1
ATOM 556 O O . ILE A 1 69 ? -6.588 2.202 5.208 1.00 88.38 69 ILE A O 1
ATOM 560 N N . ILE A 1 70 ? -7.070 1.381 3.175 1.00 90.50 70 ILE A N 1
ATOM 561 C CA . ILE A 1 70 ? -8.528 1.395 3.371 1.00 90.50 70 ILE A CA 1
ATOM 562 C C . ILE A 1 70 ? -8.918 0.488 4.544 1.00 90.50 70 ILE A C 1
ATOM 564 O O . ILE A 1 70 ? -9.669 0.912 5.426 1.00 90.50 70 ILE A O 1
ATOM 568 N N . ALA A 1 71 ? -8.376 -0.732 4.591 1.00 87.75 71 ALA A N 1
ATOM 569 C CA . ALA A 1 71 ? -8.610 -1.665 5.690 1.00 87.75 71 ALA A CA 1
ATOM 570 C C . ALA A 1 71 ? -8.112 -1.104 7.034 1.00 87.75 71 ALA A C 1
ATOM 572 O O . ALA A 1 71 ? -8.813 -1.195 8.043 1.00 87.75 71 ALA A O 1
ATOM 573 N N . GLY A 1 72 ? -6.939 -0.467 7.042 1.00 88.88 72 GLY A N 1
ATOM 574 C CA . GLY A 1 72 ? -6.365 0.172 8.221 1.00 88.88 72 GLY A CA 1
ATOM 575 C C . GLY A 1 72 ? -7.216 1.328 8.747 1.00 88.88 72 GLY A C 1
ATOM 576 O O . GLY A 1 72 ? -7.554 1.352 9.931 1.00 88.88 72 GLY A O 1
ATOM 577 N N . ILE A 1 73 ? -7.657 2.235 7.870 1.00 88.88 73 ILE A N 1
ATOM 578 C CA . ILE A 1 73 ? -8.559 3.348 8.214 1.00 88.88 73 ILE A CA 1
ATOM 579 C C . ILE A 1 73 ? -9.900 2.820 8.736 1.00 88.88 73 ILE A C 1
ATOM 581 O O . ILE A 1 73 ? -10.433 3.330 9.727 1.00 88.88 73 ILE A O 1
ATOM 585 N N . PHE A 1 74 ? -10.447 1.776 8.114 1.00 89.06 74 PHE A N 1
ATOM 586 C CA . PHE A 1 74 ? -11.675 1.145 8.587 1.00 89.06 74 PHE A CA 1
ATOM 587 C C . PHE A 1 74 ? -11.510 0.573 10.006 1.00 89.06 74 PHE A C 1
ATOM 589 O O . PHE A 1 74 ? -12.335 0.831 10.886 1.00 89.06 74 PHE A O 1
ATOM 596 N N . MET A 1 75 ? -10.411 -0.132 10.281 1.00 86.25 75 MET A N 1
ATOM 597 C CA . MET A 1 75 ? -10.121 -0.648 11.625 1.00 86.25 75 MET A CA 1
ATOM 598 C C . MET A 1 75 ? -9.895 0.472 12.652 1.00 86.25 75 MET A C 1
ATOM 600 O O . MET A 1 75 ? -10.402 0.403 13.771 1.00 86.25 75 MET A O 1
ATOM 604 N N . LEU A 1 76 ? -9.213 1.554 12.271 1.00 86.75 76 LEU A N 1
ATOM 605 C CA . LEU A 1 76 ? -9.009 2.714 13.143 1.00 86.75 76 LEU A CA 1
ATOM 606 C C . LEU A 1 76 ? -10.339 3.396 13.491 1.00 86.75 76 LEU A C 1
ATOM 608 O O . LEU A 1 76 ? -10.621 3.632 14.665 1.00 86.75 76 LEU A O 1
ATOM 612 N N . THR A 1 77 ? -11.197 3.653 12.504 1.00 84.62 77 THR A N 1
ATOM 613 C CA . THR A 1 77 ? -12.506 4.293 12.730 1.00 84.62 77 THR A CA 1
ATOM 614 C C . THR A 1 77 ? -13.452 3.424 13.561 1.00 84.62 77 THR A C 1
ATOM 616 O O . THR A 1 77 ? -14.174 3.943 14.417 1.00 84.62 77 THR A O 1
ATOM 619 N N . THR A 1 78 ? -13.421 2.103 13.374 1.00 82.81 78 THR A N 1
ATOM 620 C CA . THR A 1 78 ? -14.217 1.158 14.177 1.00 82.81 78 THR A CA 1
ATOM 621 C C . THR A 1 78 ? -13.687 1.002 15.603 1.00 82.81 78 THR A C 1
ATOM 623 O O . THR A 1 78 ? -14.491 0.928 16.529 1.00 82.81 78 THR A O 1
ATOM 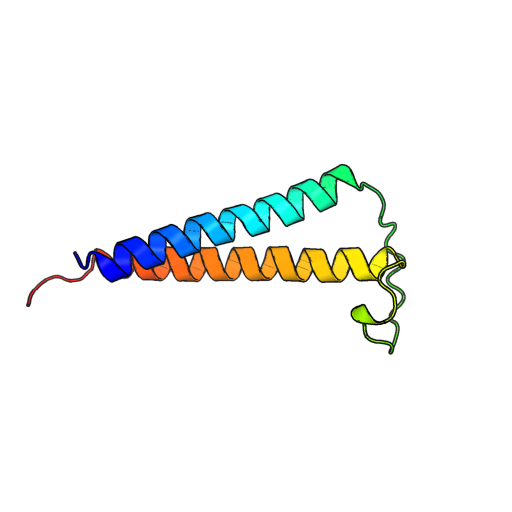626 N N . SER A 1 79 ? -12.367 1.068 15.821 1.00 75.31 79 SER A N 1
ATOM 627 C CA . SER A 1 79 ? -11.763 1.012 17.167 1.00 75.31 79 SER A CA 1
ATOM 628 C C . SER A 1 79 ? -12.161 2.188 18.076 1.00 75.31 79 SER A C 1
ATOM 630 O O . SER A 1 79 ? -12.212 2.051 19.304 1.00 75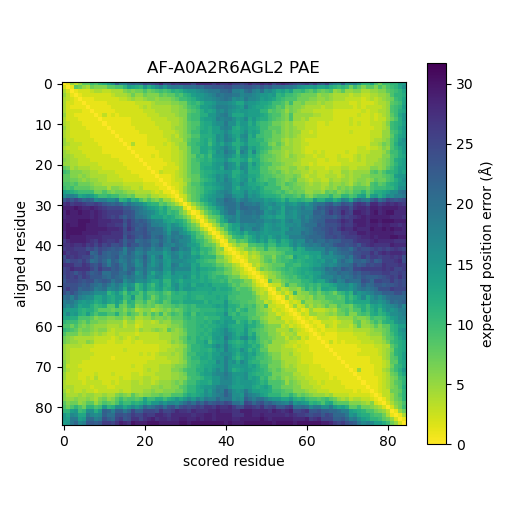.31 79 SER A O 1
ATOM 632 N N . VAL A 1 80 ? -12.469 3.342 17.470 1.00 69.19 80 VAL A N 1
ATOM 633 C CA . VAL A 1 80 ? -12.952 4.556 18.149 1.00 69.19 80 VAL A CA 1
ATOM 634 C C . VAL A 1 80 ? -14.468 4.495 18.373 1.00 69.19 80 VAL A C 1
ATOM 636 O O . VAL A 1 80 ? -14.955 4.945 19.406 1.00 69.19 80 VAL A O 1
ATOM 639 N N . ARG A 1 81 ? -15.217 3.874 17.451 1.00 63.91 81 ARG A N 1
ATOM 640 C CA . ARG A 1 81 ? -16.681 3.703 17.497 1.00 63.91 81 ARG A CA 1
ATOM 641 C C . ARG A 1 81 ? -17.166 2.513 18.341 1.00 63.91 81 ARG A C 1
ATOM 643 O O . ARG A 1 81 ? -18.238 1.989 18.059 1.00 63.91 81 ARG A O 1
ATOM 650 N N . ARG A 1 82 ? -16.471 2.112 19.409 1.00 56.22 82 ARG A N 1
ATOM 651 C CA . ARG A 1 82 ? -17.114 1.321 20.481 1.00 56.22 82 ARG A CA 1
ATOM 652 C C . ARG A 1 82 ? -17.643 2.253 21.583 1.00 56.22 82 ARG A C 1
ATOM 654 O O . ARG A 1 82 ? -16.916 2.485 22.551 1.00 56.22 82 ARG A O 1
ATOM 661 N N . PRO A 1 83 ? -18.864 2.814 21.466 1.00 45.16 83 PRO A N 1
ATOM 662 C CA . PRO A 1 83 ? -19.601 3.304 22.615 1.00 45.16 83 PRO A CA 1
ATOM 663 C C . PRO A 1 83 ? -20.291 2.111 23.290 1.00 45.16 83 PRO A C 1
ATOM 665 O O . PRO A 1 83 ? -21.100 1.435 22.666 1.00 45.16 83 PRO A O 1
ATOM 668 N N . GLY A 1 84 ? -19.966 1.872 24.560 1.00 54.69 84 GLY A N 1
ATOM 669 C CA . GLY A 1 84 ? -20.771 1.043 25.462 1.00 54.69 84 GLY A CA 1
ATOM 670 C C . GLY A 1 84 ? -20.734 -0.465 25.207 1.00 54.69 84 GLY A C 1
ATOM 671 O O . GLY A 1 84 ? -21.562 -1.010 24.484 1.00 54.69 84 GLY A O 1
ATOM 672 N N . SER A 1 85 ? -19.823 -1.144 25.901 1.00 45.09 85 SER A N 1
ATOM 673 C CA . SER A 1 85 ? -20.251 -2.249 26.769 1.00 45.09 85 SER A CA 1
ATOM 674 C C . SER A 1 85 ? -20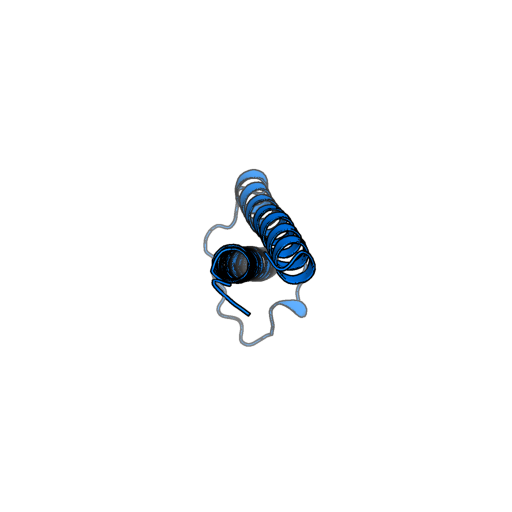.534 -1.667 28.145 1.00 45.09 85 SER A C 1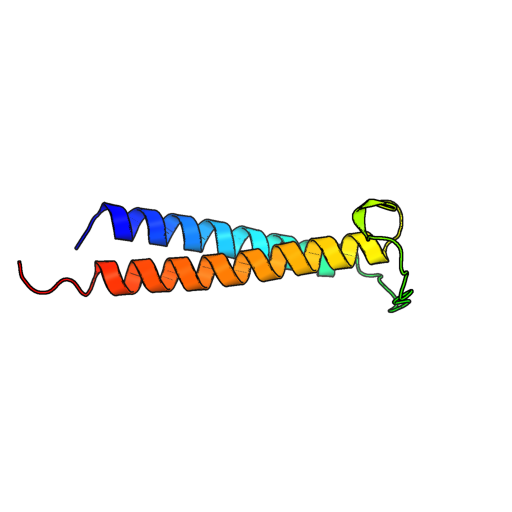
ATOM 676 O O . SER A 1 85 ? -19.641 -0.904 28.591 1.00 45.09 85 SER A O 1
#